Protein AF-A0A9D0H2R5-F1 (afdb_monomer)

Solvent-accessible surface area (backbone atoms only — not comparable to full-atom values): 5279 Å² total; per-residue (Å²): 130,85,78,79,79,92,67,84,63,46,72,36,78,60,63,74,70,50,69,81,77,43,58,73,93,34,52,42,71,37,78,84,42,73,41,47,55,50,51,54,50,53,51,54,50,53,53,50,50,54,51,49,52,5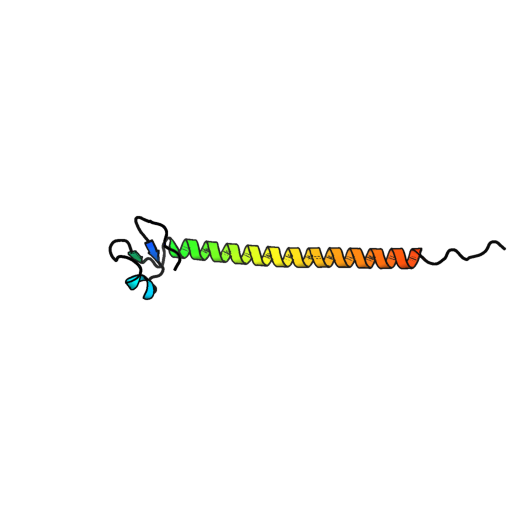4,50,51,54,50,51,53,50,50,51,49,51,50,50,52,51,50,50,50,52,50,59,64,70,64,55,79,90,76,77,73,96,124

Secondary structure (DSSP, 8-state):
-PPPPP-S-EEE---TTHHHHS-TTTEEE-SSSHHHHHHHHHHHHHHHHHHHHHHHHHHHHHHHHHHHHHHHHHHHHTS-------

Sequence (86 aa):
MAKLPLAKEYHTDGYHVYKYWLNRKQHRISKFGKTNRNEGLHSKLRDRLKRLQRKTKGYSKNINALRYALAIVFSLTNIPTDFGYL

Radius of gyration: 29.43 Å; Cα contacts (8 Å, |Δi|>4): 32; chains: 1; bounding box: 69×29×75 Å

pLDDT: mean 79.46, std 12.82, range [40.16, 96.94]

Mean predicted aligned error: 12.98 Å

Structure (mmCIF, N/CA/C/O backbone):
data_AF-A0A9D0H2R5-F1
#
_entry.id   AF-A0A9D0H2R5-F1
#
loop_
_atom_site.group_PDB
_atom_site.id
_atom_site.type_symbol
_atom_site.label_atom_id
_atom_site.label_alt_id
_atom_site.label_comp_id
_atom_site.label_asym_id
_atom_site.label_entity_id
_atom_site.label_seq_id
_atom_site.pdbx_PDB_ins_code
_atom_site.Cartn_x
_atom_site.Cartn_y
_atom_site.Cartn_z
_atom_site.occupancy
_atom_site.B_iso_or_equiv
_atom_site.auth_seq_id
_atom_site.auth_comp_id
_atom_site.auth_asym_id
_atom_site.auth_atom_id
_atom_site.pdbx_PDB_model_num
ATOM 1 N N . MET A 1 1 ? -11.319 -17.814 9.803 1.00 53.66 1 MET A N 1
ATOM 2 C CA . MET A 1 1 ? -11.003 -16.372 9.919 1.00 53.66 1 MET A CA 1
ATOM 3 C C . MET A 1 1 ? -9.763 -16.213 10.782 1.00 53.66 1 MET A C 1
ATOM 5 O O . MET A 1 1 ? -9.669 -16.903 11.790 1.00 53.66 1 MET A O 1
ATOM 9 N N . ALA A 1 2 ? -8.806 -15.368 10.390 1.00 67.69 2 ALA A N 1
ATOM 10 C CA . ALA A 1 2 ? -7.636 -15.091 11.222 1.00 67.69 2 ALA A CA 1
ATOM 11 C C . ALA A 1 2 ? -8.089 -14.455 12.548 1.00 67.69 2 ALA A C 1
ATOM 13 O O . ALA A 1 2 ? -8.866 -13.499 12.534 1.00 67.69 2 ALA A O 1
ATOM 14 N N . LYS A 1 3 ? -7.652 -15.003 13.690 1.00 74.44 3 LYS A N 1
ATOM 15 C CA . LYS A 1 3 ? -7.943 -14.411 15.003 1.00 74.44 3 LYS A CA 1
ATOM 16 C C . LYS A 1 3 ? -7.181 -13.094 15.134 1.00 74.44 3 LYS A C 1
ATOM 18 O O . LYS A 1 3 ? -5.979 -13.048 14.879 1.00 74.44 3 LYS A O 1
ATOM 23 N N . LEU A 1 4 ? -7.884 -12.038 15.544 1.00 78.38 4 LEU A N 1
ATOM 24 C CA . LEU A 1 4 ? -7.254 -10.767 15.890 1.00 78.38 4 LEU A CA 1
ATOM 25 C C . LEU A 1 4 ? -6.297 -10.977 17.077 1.00 78.38 4 LEU A C 1
ATOM 27 O O . LEU A 1 4 ? -6.652 -11.694 18.018 1.00 78.38 4 LEU A O 1
ATOM 31 N N . PRO A 1 5 ? -5.101 -10.364 17.058 1.00 83.50 5 PRO A N 1
ATOM 32 C CA . PRO A 1 5 ? -4.177 -10.436 18.183 1.00 83.50 5 PRO A CA 1
ATOM 33 C C . PRO A 1 5 ? -4.817 -9.795 19.414 1.00 83.50 5 PRO A C 1
ATOM 35 O O . PRO A 1 5 ? -5.494 -8.771 19.294 1.00 83.50 5 PRO A O 1
ATOM 38 N N . LEU A 1 6 ? -4.610 -10.393 20.590 1.00 85.06 6 LEU A N 1
ATOM 39 C CA . LEU A 1 6 ? -5.175 -9.895 21.843 1.00 85.06 6 LEU A CA 1
ATOM 40 C C . LEU A 1 6 ? -4.580 -8.516 22.165 1.00 85.06 6 LEU A C 1
ATOM 42 O O . LEU A 1 6 ? -3.362 -8.372 22.261 1.00 85.06 6 LEU A O 1
ATOM 46 N N . ALA A 1 7 ? -5.430 -7.506 22.335 1.00 84.81 7 ALA A N 1
ATOM 47 C CA . ALA A 1 7 ? -5.002 -6.153 22.669 1.00 84.81 7 ALA A CA 1
ATOM 48 C C . ALA A 1 7 ? -5.941 -5.512 23.696 1.00 84.81 7 ALA A C 1
ATOM 50 O O . ALA A 1 7 ? -7.132 -5.818 23.756 1.00 84.81 7 ALA A O 1
ATOM 51 N N . LYS A 1 8 ? -5.399 -4.584 24.496 1.00 86.25 8 LYS A N 1
ATOM 52 C CA . LYS A 1 8 ? -6.187 -3.798 25.458 1.00 86.25 8 LYS A CA 1
ATOM 53 C C . LYS A 1 8 ? -7.172 -2.865 24.747 1.00 86.25 8 LYS A C 1
ATOM 55 O O . LYS A 1 8 ? -8.305 -2.722 25.195 1.00 86.25 8 LYS A O 1
ATOM 60 N N . GLU A 1 9 ? -6.741 -2.258 23.641 1.00 88.81 9 GLU A N 1
ATOM 61 C CA . GLU A 1 9 ? -7.544 -1.340 22.834 1.00 88.81 9 GLU A CA 1
ATOM 62 C C . GLU A 1 9 ? -7.279 -1.548 21.340 1.00 88.81 9 GLU A C 1
ATOM 64 O O . GLU A 1 9 ? -6.135 -1.732 20.916 1.00 88.81 9 GLU A O 1
ATOM 69 N N . TYR A 1 10 ? -8.338 -1.450 20.541 1.00 86.50 10 TYR A N 1
ATOM 70 C CA . TYR A 1 10 ? -8.289 -1.483 19.085 1.00 86.50 10 TYR A CA 1
ATOM 71 C C . TYR A 1 10 ? -8.663 -0.112 18.535 1.00 86.50 10 TYR A C 1
ATOM 73 O O . TYR A 1 10 ? -9.765 0.383 18.780 1.00 86.50 10 TYR A O 1
ATOM 81 N N . HIS A 1 11 ? -7.751 0.489 17.772 1.00 85.69 11 HIS A N 1
ATOM 82 C CA . HIS A 1 11 ? -7.991 1.761 17.101 1.00 85.69 11 HIS A CA 1
ATOM 83 C C . HIS A 1 11 ? -8.383 1.529 15.644 1.00 85.69 11 HIS A C 1
ATOM 85 O O . HIS A 1 11 ? -7.648 0.864 14.917 1.00 85.69 11 HIS A O 1
ATOM 91 N N . THR A 1 12 ? -9.515 2.088 15.216 1.00 85.69 12 THR A N 1
ATOM 92 C CA . THR A 1 12 ? -10.001 1.955 13.833 1.00 85.69 12 THR A CA 1
ATOM 93 C C . THR A 1 12 ? -10.411 3.307 13.254 1.00 85.69 12 THR A C 1
ATOM 95 O O . THR A 1 12 ? -10.647 4.267 13.992 1.00 85.69 12 THR A O 1
ATOM 98 N N . ASP A 1 13 ? -10.586 3.350 11.938 1.00 83.50 13 ASP A N 1
ATOM 99 C CA . ASP A 1 13 ? -11.161 4.468 11.173 1.00 83.50 1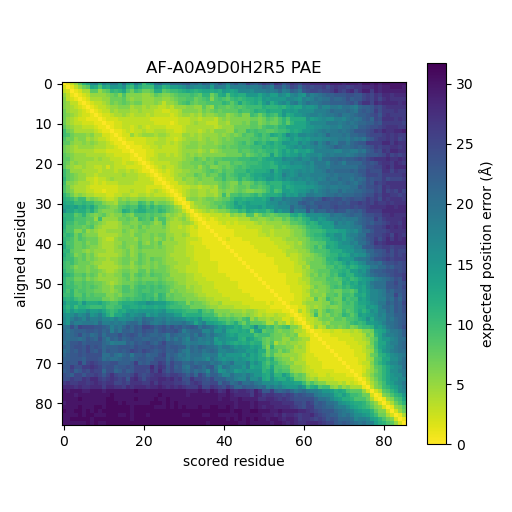3 ASP A CA 1
ATOM 100 C C . ASP A 1 13 ? -12.661 4.709 11.448 1.00 83.50 13 ASP A C 1
ATOM 102 O O . ASP A 1 13 ? -13.178 5.789 11.175 1.00 83.50 13 ASP A O 1
ATOM 106 N N . GLY A 1 14 ? -13.352 3.726 12.035 1.00 82.62 14 GLY A N 1
ATOM 107 C CA . GLY A 1 14 ? -14.775 3.806 12.367 1.00 82.62 14 GLY A CA 1
ATOM 108 C C . GLY A 1 14 ? -15.690 3.108 11.365 1.00 82.62 14 GLY A C 1
ATOM 109 O O . GLY A 1 14 ? -16.904 3.310 11.423 1.00 82.62 14 GLY A O 1
ATOM 110 N N . TYR A 1 15 ? -15.145 2.271 10.476 1.00 84.38 15 TYR A N 1
ATOM 111 C CA . TYR A 1 15 ? -15.951 1.471 9.561 1.00 84.38 15 TYR A CA 1
ATOM 112 C C . TYR A 1 15 ? -16.977 0.606 10.314 1.00 84.38 15 TYR A C 1
ATOM 114 O O . TYR A 1 15 ? -16.679 -0.025 11.331 1.00 84.38 15 TYR A O 1
ATOM 122 N N . HIS A 1 16 ? -18.215 0.593 9.817 1.00 84.25 16 HIS A N 1
ATOM 123 C CA . HIS A 1 16 ? -19.372 0.048 10.533 1.00 84.25 16 HIS A CA 1
ATOM 124 C C . HIS A 1 16 ? -19.239 -1.443 10.880 1.00 84.25 16 HIS A C 1
ATOM 126 O O . HIS A 1 16 ? -19.746 -1.862 11.918 1.00 84.25 16 HIS A O 1
ATOM 132 N N . VAL A 1 17 ? -18.510 -2.220 10.071 1.00 85.38 17 VAL A N 1
ATOM 133 C CA . VAL A 1 17 ? -18.280 -3.658 10.293 1.00 85.38 17 VAL A CA 1
ATOM 134 C C . VAL A 1 17 ? -17.564 -3.927 11.621 1.00 85.38 17 VAL A C 1
ATOM 136 O O . VAL A 1 17 ? -17.895 -4.885 12.318 1.00 85.38 17 VAL A O 1
ATOM 139 N N . TYR A 1 18 ? -16.655 -3.042 12.044 1.00 84.25 18 TYR A N 1
ATOM 140 C CA . TYR A 1 18 ? -15.907 -3.221 13.291 1.00 84.25 18 TYR A CA 1
ATOM 141 C C . TYR A 1 18 ? -16.794 -3.211 14.539 1.00 84.25 18 TYR A C 1
ATOM 143 O O . TYR A 1 18 ? -16.419 -3.813 15.541 1.00 84.25 18 TYR A O 1
ATOM 151 N N . LYS A 1 19 ? -17.990 -2.608 14.475 1.00 83.12 19 LYS A N 1
ATOM 152 C CA . LYS A 1 19 ? -18.956 -2.615 15.587 1.00 83.12 19 LYS A CA 1
ATOM 153 C C . LYS A 1 19 ? -19.456 -4.020 15.927 1.00 83.12 19 LYS A C 1
ATOM 155 O O . LYS A 1 19 ? -19.836 -4.254 17.068 1.00 83.12 19 LYS A O 1
ATOM 160 N N . TYR A 1 20 ? -19.466 -4.927 14.950 1.00 85.00 20 TYR A N 1
ATOM 161 C CA . TYR A 1 20 ? -19.904 -6.311 15.136 1.00 85.00 20 TYR A CA 1
ATOM 162 C C . TYR A 1 20 ? -18.754 -7.238 15.541 1.00 85.00 20 TYR A C 1
ATOM 164 O O . TYR A 1 20 ? -18.994 -8.306 16.093 1.00 85.00 20 TYR A O 1
ATOM 172 N N . TRP A 1 21 ? -17.507 -6.850 15.257 1.00 83.94 21 TRP A N 1
ATOM 173 C CA . TRP A 1 21 ? -16.323 -7.685 15.488 1.00 83.94 21 TRP A CA 1
ATOM 174 C C . TRP A 1 21 ? -15.554 -7.320 16.759 1.00 83.94 21 TRP A C 1
ATOM 176 O O . TRP A 1 21 ? -14.865 -8.169 17.319 1.00 83.94 21 TRP A O 1
ATOM 186 N N . LEU A 1 22 ? -15.645 -6.068 17.211 1.00 85.12 22 LEU A N 1
ATOM 187 C CA . LEU A 1 22 ? -14.917 -5.564 18.371 1.00 85.12 22 LEU A CA 1
ATOM 188 C C . LEU A 1 22 ? -15.876 -5.231 19.511 1.00 85.12 22 LEU A C 1
ATOM 190 O O . LEU A 1 22 ? -16.921 -4.610 19.317 1.00 85.12 22 LEU A O 1
ATOM 194 N N . ASN A 1 23 ? -15.482 -5.582 20.734 1.00 85.25 23 ASN A N 1
ATOM 195 C CA . ASN A 1 23 ? -16.210 -5.160 21.921 1.00 85.25 23 ASN A CA 1
ATOM 196 C C . ASN A 1 23 ? -16.150 -3.628 22.049 1.00 85.25 23 ASN A C 1
ATOM 198 O O . ASN A 1 23 ? -15.064 -3.043 22.060 1.00 85.25 23 ASN A O 1
ATOM 202 N N . ARG A 1 24 ? -17.310 -2.981 22.226 1.00 82.31 24 ARG A N 1
ATOM 203 C CA . ARG A 1 24 ? -17.442 -1.525 22.424 1.00 82.31 24 ARG A CA 1
ATOM 204 C C . ARG A 1 24 ? -16.491 -0.961 23.482 1.00 82.31 24 ARG A C 1
ATOM 206 O O . ARG A 1 24 ? -16.011 0.153 23.317 1.00 82.31 24 ARG A O 1
ATOM 213 N N . LYS A 1 25 ? -16.201 -1.714 24.550 1.00 84.25 25 LYS A N 1
ATOM 214 C CA . LYS A 1 25 ? -15.294 -1.264 25.624 1.00 84.25 25 LYS A CA 1
ATOM 215 C C . LYS A 1 25 ? -13.830 -1.156 25.179 1.00 84.25 25 LYS A C 1
ATOM 217 O O . LYS A 1 25 ? -13.086 -0.361 25.742 1.00 84.25 25 LYS A O 1
ATOM 222 N N . GLN A 1 26 ? -13.424 -1.948 24.187 1.00 86.38 26 GLN A N 1
ATOM 223 C CA . GLN A 1 26 ? -12.054 -2.001 23.666 1.00 86.38 26 GLN A CA 1
ATOM 224 C C . GLN A 1 26 ? -11.898 -1.214 22.358 1.00 86.38 26 GLN A C 1
ATOM 226 O O . GLN A 1 26 ? -10.780 -0.974 21.908 1.00 86.38 26 GLN A O 1
ATOM 231 N N . HIS A 1 27 ? -13.006 -0.822 21.726 1.00 88.56 27 HIS A N 1
ATOM 232 C CA . HIS A 1 27 ?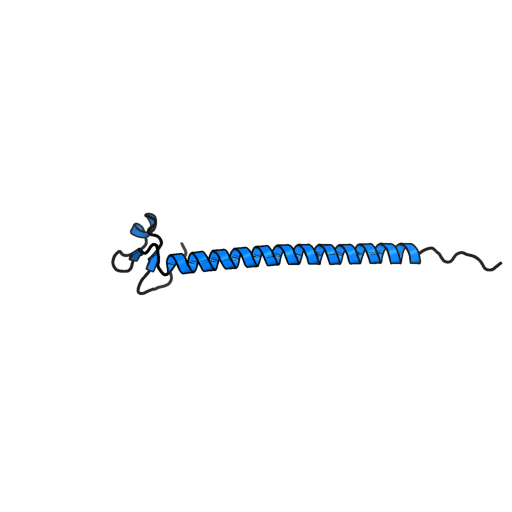 -13.013 -0.163 20.427 1.00 88.56 27 HIS A CA 1
ATOM 233 C C . HIS A 1 27 ? -12.877 1.356 20.566 1.00 88.56 27 HIS A C 1
ATOM 235 O O . HIS A 1 27 ? -13.735 2.033 21.131 1.00 88.56 27 HIS A O 1
ATOM 241 N N . ARG A 1 28 ? -11.791 1.908 20.023 1.00 87.25 28 ARG A N 1
ATOM 242 C CA . ARG A 1 28 ? -11.508 3.345 19.993 1.00 87.25 28 ARG A CA 1
ATOM 243 C C . ARG A 1 28 ? -11.541 3.844 18.554 1.00 87.25 28 ARG A C 1
ATOM 245 O O . ARG A 1 28 ? -10.661 3.538 17.754 1.00 87.25 28 ARG A O 1
ATOM 252 N N . ILE A 1 29 ? -12.540 4.651 18.223 1.00 84.38 29 ILE A N 1
ATOM 253 C CA . ILE A 1 29 ? -12.638 5.276 16.902 1.00 84.38 29 ILE A CA 1
ATOM 254 C C . ILE A 1 29 ? -11.888 6.605 16.948 1.00 84.38 29 ILE A C 1
ATOM 256 O O . ILE A 1 29 ? -12.166 7.449 17.797 1.00 84.38 29 ILE A O 1
ATOM 260 N N . SER A 1 30 ? -10.919 6.794 16.056 1.00 78.38 30 SER A N 1
ATOM 261 C CA . SER A 1 30 ? -10.204 8.065 15.940 1.00 78.38 30 SER A CA 1
ATOM 262 C C . SER A 1 30 ? -9.789 8.312 14.499 1.00 78.38 30 SER A C 1
ATOM 264 O O . SER A 1 30 ? -9.032 7.534 13.921 1.00 78.38 30 SER A O 1
ATOM 266 N N . LYS A 1 31 ? -10.258 9.433 13.947 1.00 66.69 31 LYS A N 1
ATOM 267 C CA . LYS A 1 31 ? -9.970 9.854 12.571 1.00 66.69 31 LYS A CA 1
ATOM 268 C C . LYS A 1 31 ? -8.560 10.436 12.405 1.00 66.69 31 LYS A C 1
ATOM 270 O O . LYS A 1 31 ? -7.979 10.342 11.334 1.00 66.69 31 LYS A O 1
ATOM 275 N N . PHE A 1 32 ? -7.986 10.998 13.470 1.00 66.75 32 PHE A N 1
ATOM 276 C CA . PHE A 1 32 ? -6.727 11.757 13.416 1.00 66.75 32 PHE A CA 1
ATOM 277 C C . PHE A 1 32 ? -5.596 11.156 14.270 1.00 66.75 32 PHE A C 1
ATOM 279 O O . PHE A 1 32 ? -4.573 11.794 14.490 1.00 66.75 32 PHE A O 1
ATOM 286 N N . GLY A 1 33 ? -5.766 9.921 14.751 1.00 71.94 33 GLY A N 1
ATOM 287 C CA . GLY A 1 33 ? -4.827 9.261 15.660 1.00 71.94 33 GLY A CA 1
ATOM 288 C C . GLY A 1 33 ? -3.951 8.188 15.005 1.00 71.94 33 GLY A C 1
ATOM 289 O O . GLY A 1 33 ? -3.449 8.324 13.889 1.00 71.94 33 GLY A O 1
ATOM 290 N N . LYS A 1 34 ? -3.766 7.079 15.731 1.00 76.81 34 LYS A N 1
ATOM 291 C CA . LYS A 1 34 ? -2.892 5.954 15.348 1.00 76.81 34 LYS A CA 1
ATOM 292 C C . LYS A 1 34 ? -3.232 5.360 13.971 1.00 76.81 34 LYS A C 1
ATOM 294 O O . LYS A 1 34 ? -2.318 4.967 13.252 1.00 76.81 34 LYS A O 1
ATOM 299 N N . THR A 1 35 ? -4.510 5.351 13.589 1.00 80.12 35 THR A N 1
ATOM 300 C CA . THR A 1 35 ? -4.981 4.856 12.286 1.00 80.12 35 THR A CA 1
ATOM 301 C C . THR A 1 35 ? -4.374 5.653 11.127 1.00 80.12 35 THR A C 1
ATOM 303 O O . THR A 1 35 ? -3.734 5.070 10.258 1.00 80.12 35 THR A O 1
ATOM 306 N N . ASN A 1 36 ? -4.433 6.988 11.186 1.00 81.12 36 ASN A N 1
ATOM 307 C CA . ASN A 1 36 ? -3.876 7.871 10.156 1.00 81.12 36 ASN A CA 1
ATOM 308 C C . ASN A 1 36 ? -2.345 7.733 10.037 1.00 81.12 36 ASN A C 1
ATOM 310 O O . ASN A 1 36 ? -1.778 7.719 8.944 1.00 81.12 36 ASN A O 1
ATOM 314 N N . ARG A 1 37 ? -1.643 7.559 11.168 1.00 84.69 37 ARG A N 1
ATOM 315 C CA . ARG A 1 37 ? -0.195 7.290 11.150 1.00 84.69 37 ARG A CA 1
ATOM 316 C C . ARG A 1 37 ? 0.123 5.983 10.419 1.00 84.69 37 ARG A C 1
ATOM 318 O O . ARG A 1 37 ? 1.060 5.956 9.619 1.00 84.69 37 ARG A O 1
ATOM 325 N N . ASN A 1 38 ? -0.642 4.923 10.674 1.00 86.69 38 ASN A N 1
ATOM 326 C CA . ASN A 1 38 ? -0.467 3.639 9.996 1.00 86.69 38 ASN A CA 1
ATOM 327 C C . ASN A 1 38 ? -0.764 3.747 8.496 1.00 86.69 38 ASN A C 1
ATOM 329 O O . ASN A 1 38 ? 0.024 3.261 7.688 1.00 86.69 38 ASN A O 1
ATOM 333 N N . GLU A 1 39 ? -1.833 4.443 8.108 1.00 86.81 39 GLU A N 1
ATOM 334 C CA . GLU A 1 39 ? -2.156 4.717 6.702 1.00 86.81 39 GLU A CA 1
ATOM 335 C C . GLU A 1 39 ? -1.018 5.459 5.991 1.00 86.81 39 GLU A C 1
ATOM 337 O O . GLU A 1 39 ? -0.566 5.040 4.921 1.00 86.81 39 GLU A O 1
ATOM 342 N N . GLY A 1 40 ? -0.473 6.502 6.625 1.00 89.38 40 GLY A N 1
ATOM 343 C CA . GLY A 1 40 ? 0.679 7.236 6.109 1.00 89.38 40 GLY A CA 1
ATOM 344 C C . GLY A 1 40 ? 1.923 6.356 5.945 1.00 89.38 40 GLY A C 1
ATOM 345 O O . GLY A 1 40 ? 2.624 6.447 4.932 1.00 89.38 40 GLY A O 1
ATOM 346 N N . LEU A 1 41 ? 2.199 5.464 6.902 1.00 92.62 41 LEU A N 1
ATOM 347 C CA . LEU A 1 41 ? 3.302 4.500 6.806 1.00 92.62 41 LEU A CA 1
ATOM 348 C C . LEU A 1 41 ? 3.084 3.494 5.669 1.00 92.62 41 LEU A C 1
ATOM 350 O O . LEU A 1 41 ? 4.005 3.258 4.884 1.00 92.62 41 LEU A O 1
ATOM 354 N N . HIS A 1 42 ? 1.875 2.951 5.528 1.00 93.00 42 HIS A N 1
ATOM 355 C CA . HIS A 1 42 ? 1.529 2.048 4.431 1.00 93.00 42 HIS A C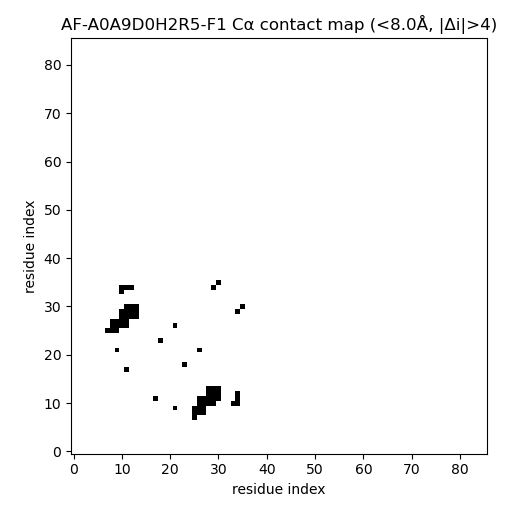A 1
ATOM 356 C C . HIS A 1 42 ? 1.640 2.731 3.067 1.00 93.00 42 HIS A C 1
ATOM 358 O O . HIS A 1 42 ? 2.141 2.123 2.119 1.00 93.00 42 HIS A O 1
ATOM 364 N N . SER A 1 43 ? 1.232 3.998 2.954 1.00 93.94 43 SER A N 1
ATOM 365 C CA . SER A 1 43 ? 1.411 4.779 1.726 1.00 93.94 43 SER A CA 1
ATOM 366 C C . SER A 1 43 ? 2.893 4.917 1.371 1.00 93.94 43 SER A C 1
ATOM 368 O O . SER A 1 43 ? 3.304 4.546 0.271 1.00 93.94 43 SER A O 1
ATOM 370 N N . LYS A 1 44 ? 3.728 5.332 2.334 1.00 95.56 44 LYS A N 1
ATOM 371 C CA . LYS A 1 44 ? 5.184 5.450 2.142 1.00 95.56 44 LYS A CA 1
ATOM 372 C C . LYS A 1 44 ? 5.827 4.123 1.736 1.00 95.56 44 LYS A C 1
ATOM 374 O O . LYS A 1 44 ? 6.690 4.104 0.857 1.00 95.56 44 LYS A O 1
ATOM 379 N N . LEU A 1 45 ? 5.429 3.012 2.359 1.00 96.69 45 LEU A N 1
ATOM 380 C CA . LEU A 1 45 ? 5.955 1.686 2.032 1.00 96.69 45 LEU A CA 1
ATOM 381 C C . LEU A 1 45 ? 5.601 1.284 0.595 1.00 96.69 45 LEU A C 1
ATOM 383 O O . LEU A 1 45 ? 6.466 0.818 -0.146 1.00 96.69 45 LEU A O 1
ATOM 387 N N . ARG A 1 46 ? 4.358 1.532 0.173 1.00 95.94 46 ARG A N 1
ATOM 388 C CA . ARG A 1 46 ? 3.890 1.264 -1.194 1.00 95.94 46 ARG A CA 1
ATOM 389 C C . ARG A 1 46 ? 4.698 2.039 -2.231 1.00 95.94 46 ARG A C 1
ATOM 391 O O . ARG A 1 46 ? 5.104 1.472 -3.244 1.00 95.94 46 ARG A O 1
ATOM 398 N N . ASP A 1 47 ? 4.987 3.307 -1.961 1.00 96.00 47 ASP A N 1
ATOM 399 C CA . ASP A 1 47 ? 5.800 4.133 -2.855 1.00 96.00 47 ASP A CA 1
ATOM 400 C C . ASP A 1 47 ? 7.249 3.653 -2.931 1.00 96.00 47 ASP A C 1
ATOM 402 O O . ASP A 1 47 ? 7.839 3.621 -4.017 1.00 96.00 47 ASP A O 1
ATOM 406 N N . ARG A 1 48 ? 7.825 3.229 -1.799 1.00 95.31 48 ARG A N 1
ATOM 407 C CA . ARG A 1 48 ? 9.162 2.619 -1.761 1.00 95.31 48 ARG A CA 1
ATOM 408 C C . ARG A 1 48 ? 9.213 1.326 -2.573 1.00 95.31 48 ARG A C 1
ATOM 410 O O . ARG A 1 48 ? 10.129 1.172 -3.376 1.00 95.31 48 ARG A O 1
ATOM 417 N N . LEU A 1 49 ? 8.214 0.452 -2.441 1.00 96.94 49 LEU A N 1
ATOM 418 C CA . LEU A 1 49 ? 8.115 -0.783 -3.227 1.00 96.94 49 LEU A CA 1
ATOM 419 C C . LEU A 1 49 ? 8.000 -0.496 -4.729 1.00 96.94 49 LEU A C 1
ATOM 421 O O . LEU A 1 49 ? 8.739 -1.077 -5.521 1.00 96.94 49 LEU A O 1
ATOM 425 N N . LYS A 1 50 ? 7.162 0.467 -5.134 1.00 95.12 50 LYS A N 1
ATOM 426 C CA . LYS A 1 50 ? 7.071 0.897 -6.542 1.00 95.12 50 LYS A CA 1
ATOM 427 C C . LYS A 1 50 ? 8.404 1.436 -7.070 1.00 95.12 50 LYS A C 1
ATOM 429 O O . LYS A 1 50 ? 8.777 1.159 -8.210 1.00 95.12 50 LYS A O 1
ATOM 434 N N . ARG A 1 51 ? 9.144 2.211 -6.266 1.00 92.44 51 ARG A N 1
ATOM 435 C CA . ARG A 1 51 ? 10.489 2.693 -6.634 1.00 92.44 51 ARG A CA 1
ATOM 436 C C . ARG A 1 51 ? 11.473 1.538 -6.794 1.00 92.44 51 ARG A C 1
ATOM 438 O O . ARG A 1 51 ? 12.217 1.539 -7.772 1.00 92.44 51 ARG A O 1
ATOM 445 N N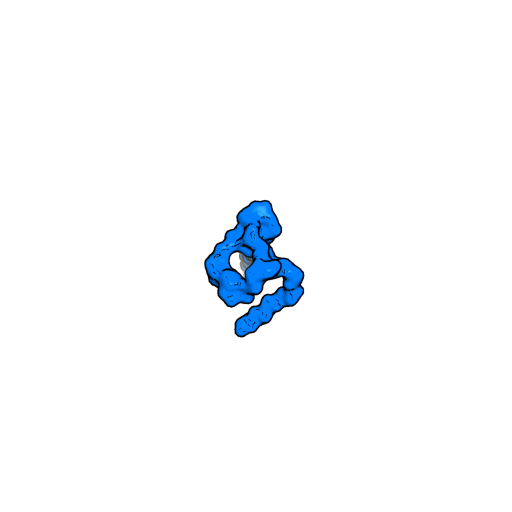 . LEU A 1 52 ? 11.459 0.569 -5.879 1.00 93.44 52 LEU A N 1
ATOM 446 C CA . LEU A 1 52 ? 12.294 -0.626 -5.967 1.00 93.44 52 LEU A CA 1
ATO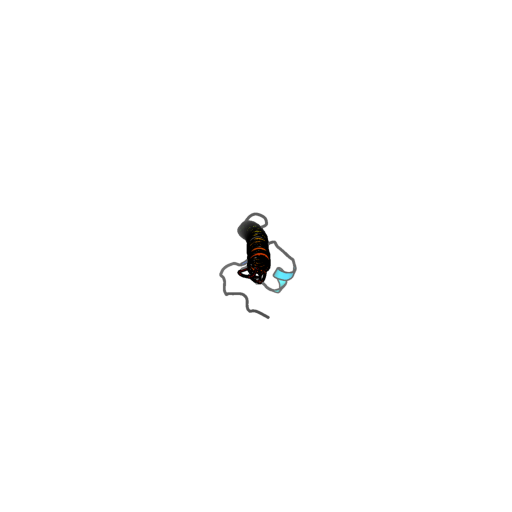M 447 C C . LEU A 1 52 ? 11.992 -1.400 -7.254 1.00 93.44 52 LEU A C 1
ATOM 449 O O . LEU A 1 52 ? 12.902 -1.639 -8.035 1.00 93.44 52 LEU A O 1
ATOM 453 N N . GLN A 1 53 ? 10.716 -1.664 -7.542 1.00 90.94 53 GLN A N 1
ATOM 454 C CA . GLN A 1 53 ? 10.285 -2.336 -8.769 1.00 90.94 53 GLN A CA 1
ATOM 455 C C . GLN A 1 53 ? 10.785 -1.619 -10.034 1.00 90.94 53 GLN A C 1
ATOM 457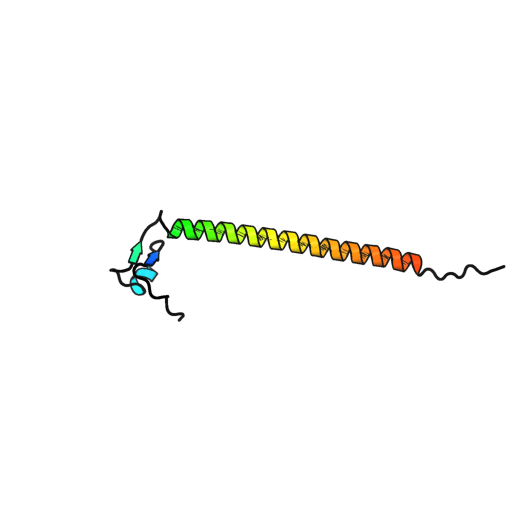 O O . GLN A 1 53 ? 11.299 -2.260 -10.952 1.00 90.94 53 GLN A O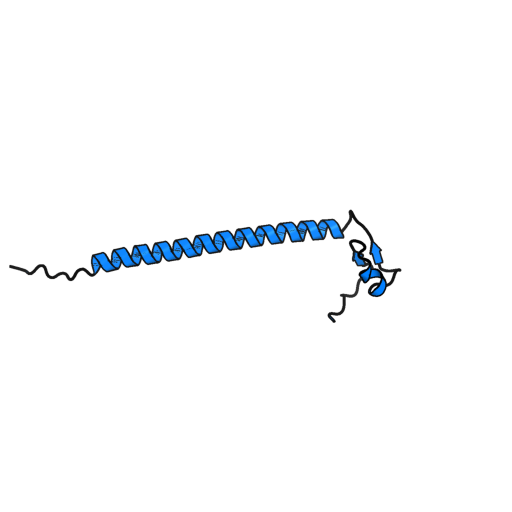 1
ATOM 462 N N . ARG A 1 54 ? 10.678 -0.281 -10.089 1.00 89.12 54 ARG A N 1
ATOM 463 C CA . ARG A 1 54 ? 11.208 0.509 -11.214 1.00 89.12 54 ARG A CA 1
ATOM 464 C C . ARG A 1 54 ? 12.724 0.376 -11.348 1.00 89.12 54 ARG A C 1
ATOM 466 O O . ARG A 1 54 ? 13.202 0.191 -12.464 1.00 89.12 54 ARG A O 1
ATOM 473 N N . LYS A 1 55 ? 13.467 0.430 -10.236 1.00 85.31 55 LYS A N 1
ATOM 474 C CA . LYS A 1 55 ? 14.923 0.220 -10.237 1.00 85.31 55 LYS A CA 1
ATOM 475 C C . LYS A 1 55 ? 15.277 -1.182 -10.725 1.00 85.31 55 LYS A C 1
ATOM 477 O O . LYS A 1 55 ? 16.095 -1.296 -11.625 1.00 85.31 55 LYS A O 1
ATOM 482 N N . THR A 1 56 ? 14.621 -2.225 -10.219 1.00 84.44 56 THR A N 1
ATOM 483 C CA . THR A 1 56 ? 14.834 -3.614 -10.658 1.00 84.44 56 THR A CA 1
ATOM 484 C C . THR A 1 56 ? 14.565 -3.783 -12.153 1.00 84.44 56 THR A C 1
ATOM 486 O O . THR A 1 56 ? 15.368 -4.396 -12.849 1.00 84.44 56 THR A O 1
ATOM 489 N N . LYS A 1 57 ? 13.492 -3.179 -12.686 1.00 77.19 57 LYS A N 1
ATOM 490 C CA . LYS A 1 57 ? 13.225 -3.168 -14.134 1.00 77.19 57 LYS A CA 1
ATOM 491 C C . LYS A 1 57 ? 14.335 -2.451 -14.911 1.00 77.19 57 LYS A C 1
ATOM 493 O O . LYS A 1 57 ? 14.730 -2.928 -15.967 1.00 77.19 57 LYS A O 1
ATOM 498 N N . GLY A 1 58 ? 14.843 -1.331 -14.393 1.00 77.19 58 GLY A N 1
ATOM 499 C CA . GLY A 1 58 ? 15.993 -0.622 -14.963 1.00 77.19 58 GLY A CA 1
ATOM 500 C C . GLY A 1 58 ? 17.264 -1.477 -14.984 1.00 77.19 58 GLY A C 1
ATOM 501 O O . GLY A 1 58 ? 17.880 -1.623 -16.032 1.00 77.19 58 GLY A O 1
ATOM 502 N N . TYR A 1 59 ? 17.605 -2.125 -13.868 1.00 74.50 59 TYR A N 1
ATOM 503 C CA . TYR A 1 59 ? 18.747 -3.041 -13.792 1.00 74.50 59 TYR A CA 1
ATOM 504 C C . TYR A 1 59 ? 18.600 -4.242 -14.731 1.00 74.50 59 TYR A C 1
ATOM 506 O O . TYR A 1 59 ? 19.542 -4.579 -15.438 1.00 74.50 59 TYR A O 1
ATOM 514 N N . SER A 1 60 ? 17.416 -4.857 -14.798 1.00 72.75 60 SER A N 1
ATOM 515 C CA . SER A 1 60 ? 17.140 -5.957 -15.731 1.00 72.75 60 SER A CA 1
ATOM 516 C C . SER A 1 60 ? 17.312 -5.523 -17.191 1.00 72.75 60 SER A C 1
ATOM 518 O O . SER A 1 60 ? 17.918 -6.250 -17.977 1.00 72.75 60 SER A O 1
ATOM 520 N N . LYS A 1 61 ? 16.866 -4.309 -17.547 1.00 73.81 61 LYS A N 1
ATOM 521 C CA . LYS A 1 61 ? 17.126 -3.724 -18.870 1.00 73.81 61 LYS A CA 1
ATOM 522 C C . LYS A 1 61 ? 18.620 -3.530 -19.132 1.00 73.81 61 LYS A C 1
ATOM 524 O O . LYS A 1 61 ? 19.061 -3.854 -20.227 1.00 73.81 61 LYS A O 1
ATOM 529 N N . ASN A 1 62 ? 19.394 -3.072 -18.146 1.00 78.44 62 ASN A N 1
ATOM 530 C CA . ASN A 1 62 ? 20.844 -2.903 -18.288 1.00 78.44 62 ASN A CA 1
ATOM 531 C C . ASN A 1 62 ? 21.576 -4.241 -18.457 1.00 78.44 62 ASN A C 1
ATOM 533 O O . ASN A 1 62 ? 22.488 -4.327 -19.268 1.00 78.44 62 ASN A O 1
ATOM 537 N N . ILE A 1 63 ? 21.162 -5.297 -17.749 1.00 79.31 63 ILE A N 1
ATOM 538 C CA . ILE A 1 63 ? 21.724 -6.646 -17.933 1.00 79.31 63 ILE A CA 1
ATOM 539 C C . ILE A 1 63 ? 21.420 -7.167 -19.337 1.00 79.31 63 ILE A C 1
ATOM 541 O O . ILE A 1 63 ? 22.297 -7.733 -19.981 1.00 79.31 63 ILE A O 1
ATOM 545 N N . ASN A 1 64 ? 20.200 -6.960 -19.834 1.00 80.50 64 ASN A N 1
ATOM 546 C CA . ASN A 1 64 ? 19.857 -7.342 -21.201 1.00 80.50 64 ASN A CA 1
ATOM 547 C C . ASN A 1 64 ? 20.648 -6.519 -22.224 1.00 80.50 64 ASN A C 1
ATOM 549 O O . ASN A 1 64 ? 21.170 -7.093 -23.169 1.00 80.50 64 ASN A O 1
ATOM 553 N N . ALA A 1 65 ? 20.813 -5.212 -22.009 1.00 76.81 65 ALA A N 1
ATOM 554 C CA . ALA A 1 65 ? 21.655 -4.368 -22.855 1.00 76.81 65 ALA A CA 1
ATOM 555 C C . ALA A 1 65 ? 23.118 -4.842 -22.862 1.00 76.81 65 ALA A C 1
ATOM 557 O O . ALA A 1 65 ? 23.708 -4.953 -23.930 1.00 76.81 65 ALA A O 1
ATOM 558 N N . LEU A 1 66 ? 23.677 -5.205 -21.703 1.00 77.25 66 LEU A N 1
ATOM 559 C CA . L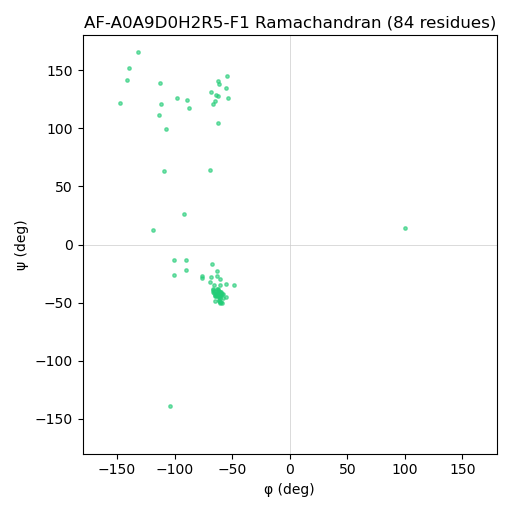EU A 1 66 ? 25.015 -5.790 -21.600 1.00 77.25 66 LEU A CA 1
ATOM 560 C C . LEU A 1 66 ? 25.103 -7.145 -22.317 1.00 77.25 66 LEU A C 1
ATOM 562 O O . LEU A 1 66 ? 26.063 -7.391 -23.036 1.00 77.25 66 LEU A O 1
ATOM 566 N N . ARG A 1 67 ? 24.092 -8.010 -22.172 1.00 83.56 67 ARG A N 1
ATOM 567 C CA . ARG A 1 67 ? 24.008 -9.291 -22.893 1.00 83.56 67 ARG A CA 1
ATOM 568 C C . ARG A 1 67 ? 23.966 -9.092 -24.404 1.00 83.56 67 ARG A C 1
ATOM 570 O O . ARG A 1 67 ? 24.676 -9.794 -25.112 1.00 83.56 67 ARG A O 1
ATOM 577 N N . TYR A 1 68 ? 23.174 -8.138 -24.893 1.00 80.94 68 TYR A N 1
ATOM 578 C CA . TYR A 1 68 ? 23.115 -7.815 -26.318 1.00 80.94 68 TYR A CA 1
ATOM 579 C C . TYR A 1 68 ? 24.427 -7.205 -26.817 1.00 80.94 68 TYR A C 1
ATOM 581 O O . TYR A 1 68 ? 24.901 -7.596 -27.876 1.00 80.94 68 TYR A O 1
ATOM 589 N N . ALA A 1 69 ? 25.054 -6.316 -26.042 1.00 77.19 69 ALA A N 1
ATOM 590 C CA . ALA A 1 69 ? 26.366 -5.768 -26.373 1.00 77.19 69 ALA A CA 1
ATOM 591 C C . ALA A 1 69 ? 27.432 -6.873 -26.464 1.00 77.19 69 ALA A C 1
ATOM 593 O O . ALA A 1 69 ? 28.157 -6.936 -27.451 1.00 77.19 69 ALA A O 1
ATOM 594 N N . LEU A 1 70 ? 27.480 -7.793 -25.494 1.00 81.75 70 LEU A N 1
ATOM 595 C CA . LEU A 1 70 ? 28.372 -8.957 -25.534 1.00 81.75 70 LEU A CA 1
ATOM 596 C C . LEU A 1 70 ? 28.067 -9.877 -26.721 1.00 81.75 70 LEU A C 1
ATOM 598 O O . LEU A 1 70 ? 28.995 -10.342 -27.368 1.00 81.75 70 LEU A O 1
ATOM 602 N N . ALA A 1 71 ? 26.793 -10.115 -27.046 1.00 85.25 71 ALA A N 1
ATOM 603 C CA . ALA A 1 71 ? 26.411 -10.908 -28.215 1.00 85.25 71 ALA A CA 1
ATOM 604 C C . ALA A 1 71 ? 26.874 -10.261 -29.532 1.00 85.25 71 ALA A C 1
ATOM 606 O O . ALA A 1 71 ? 27.340 -10.965 -30.425 1.00 85.25 71 ALA A O 1
ATOM 607 N N . ILE A 1 72 ? 26.802 -8.931 -29.647 1.00 81.00 72 ILE A N 1
ATOM 608 C CA . ILE A 1 72 ? 27.347 -8.190 -30.794 1.00 81.00 72 ILE A CA 1
ATOM 609 C C . ILE A 1 72 ? 28.870 -8.338 -30.845 1.00 81.00 72 ILE A C 1
ATOM 611 O O . ILE A 1 72 ? 29.401 -8.701 -31.886 1.00 81.00 72 ILE A O 1
ATOM 615 N N . VAL A 1 73 ? 29.580 -8.134 -29.730 1.00 78.75 73 VAL A N 1
ATOM 616 C CA . VAL A 1 73 ? 31.042 -8.308 -29.699 1.00 78.75 73 VAL A CA 1
ATOM 617 C C . VAL A 1 73 ? 31.423 -9.732 -30.099 1.00 78.75 73 VAL A C 1
ATOM 619 O O . VAL A 1 73 ? 32.221 -9.902 -31.010 1.00 78.75 73 VAL A O 1
ATOM 622 N N . PHE A 1 74 ? 30.810 -10.754 -29.499 1.00 80.56 74 PHE A N 1
ATOM 623 C CA . PHE A 1 74 ? 31.124 -12.141 -29.828 1.00 80.56 74 PHE A CA 1
ATOM 624 C C . PHE A 1 74 ? 30.735 -12.525 -31.256 1.00 80.56 74 PHE A C 1
ATOM 626 O O . PHE A 1 74 ? 31.453 -13.299 -31.875 1.00 80.56 74 PHE A O 1
ATOM 633 N N . SER A 1 75 ? 29.639 -12.005 -31.810 1.00 76.81 75 SER A N 1
ATOM 634 C CA . SER A 1 75 ? 29.289 -12.261 -33.217 1.00 76.81 75 SER A CA 1
ATOM 635 C C . SER A 1 75 ? 30.247 -11.574 -34.193 1.00 76.81 75 SER A C 1
ATOM 637 O O . SER A 1 75 ? 30.546 -12.146 -35.235 1.00 76.81 75 SER A O 1
ATOM 639 N N . LEU A 1 76 ? 30.793 -10.408 -33.834 1.00 68.31 76 LEU A N 1
ATOM 640 C CA . LEU A 1 76 ? 31.830 -9.722 -34.610 1.00 68.31 76 LEU A CA 1
ATOM 641 C C . LEU A 1 76 ? 33.218 -10.365 -34.453 1.00 68.31 76 LEU A C 1
ATOM 643 O O . LEU A 1 76 ? 34.021 -10.294 -35.375 1.00 68.31 76 LEU A O 1
ATOM 647 N N . THR A 1 77 ? 33.516 -11.002 -33.316 1.00 67.56 77 THR A N 1
ATOM 648 C CA . THR A 1 77 ? 34.799 -11.699 -33.097 1.00 67.56 77 THR A CA 1
ATOM 649 C C . THR A 1 77 ? 34.779 -13.169 -33.519 1.00 67.56 77 THR A C 1
ATOM 651 O O . THR A 1 77 ? 35.840 -13.771 -33.607 1.00 67.56 77 THR A O 1
ATOM 654 N N . ASN A 1 78 ? 33.604 -13.757 -33.779 1.00 56.75 78 ASN A N 1
ATOM 655 C CA . ASN A 1 78 ? 33.448 -15.081 -34.403 1.00 56.75 78 ASN A CA 1
ATOM 656 C C . ASN A 1 78 ? 33.328 -14.983 -35.937 1.00 56.75 78 ASN A C 1
ATOM 658 O O . ASN A 1 78 ? 32.736 -15.854 -36.573 1.00 56.75 78 ASN A O 1
ATOM 662 N N . ILE A 1 79 ? 33.881 -13.930 -36.548 1.00 56.12 79 ILE A N 1
ATOM 663 C CA . ILE A 1 79 ? 34.211 -13.987 -37.973 1.00 56.12 79 ILE A CA 1
ATOM 664 C C . ILE A 1 79 ? 35.336 -15.025 -38.088 1.00 56.12 79 ILE A C 1
ATOM 666 O O . ILE A 1 79 ? 36.358 -14.851 -37.418 1.00 56.12 79 ILE A O 1
ATOM 670 N N . PRO A 1 80 ? 35.166 -16.116 -38.858 1.00 50.53 80 PRO A N 1
ATOM 671 C CA . PRO A 1 80 ? 36.239 -17.075 -39.063 1.00 50.53 80 PRO A CA 1
ATOM 672 C C . PRO A 1 80 ? 37.469 -16.322 -39.564 1.00 50.53 80 PRO A C 1
ATOM 674 O O . PRO A 1 80 ? 37.403 -15.560 -40.530 1.00 50.53 80 PRO A O 1
ATOM 677 N N . THR A 1 81 ? 38.588 -16.511 -38.871 1.00 52.31 81 THR A N 1
ATOM 678 C CA . THR A 1 81 ? 39.920 -16.113 -39.322 1.00 52.31 81 THR A CA 1
ATOM 679 C C . THR A 1 81 ? 40.330 -16.999 -40.497 1.00 52.31 81 THR A C 1
ATOM 681 O O . THR A 1 81 ? 41.281 -17.760 -40.396 1.00 52.31 81 THR A O 1
ATOM 684 N N . ASP A 1 82 ? 39.599 -16.897 -41.602 1.00 54.41 82 ASP A N 1
ATOM 685 C CA . ASP A 1 82 ? 39.964 -17.434 -42.907 1.00 54.41 82 ASP A CA 1
ATOM 686 C C . ASP A 1 82 ? 40.297 -16.249 -43.819 1.00 54.41 82 ASP A C 1
ATOM 688 O O . ASP A 1 82 ? 39.630 -15.976 -44.813 1.00 54.41 82 ASP A O 1
ATOM 692 N N . PHE A 1 83 ? 41.346 -15.509 -43.466 1.00 51.09 83 PHE A N 1
ATOM 693 C CA . PHE A 1 83 ? 42.154 -14.850 -44.485 1.00 51.09 83 PHE A CA 1
ATOM 694 C C . PHE A 1 83 ? 43.465 -15.614 -44.538 1.00 51.09 83 PHE A C 1
ATOM 696 O O . PHE A 1 83 ? 44.314 -15.503 -43.655 1.00 51.09 83 PHE A O 1
ATOM 703 N N . GLY A 1 84 ? 43.523 -16.494 -45.535 1.00 40.81 84 GLY A N 1
ATOM 704 C CA . GLY A 1 84 ? 44.616 -17.413 -45.767 1.00 40.81 84 GLY A CA 1
ATOM 705 C C . GLY A 1 84 ? 45.961 -16.708 -45.859 1.00 40.81 84 GLY A C 1
ATOM 706 O O . GLY A 1 84 ? 46.089 -15.610 -46.396 1.00 40.81 84 GLY A O 1
ATOM 707 N N . TYR A 1 85 ? 46.968 -17.409 -45.355 1.00 45.47 85 TYR A N 1
ATOM 708 C CA . TYR A 1 85 ? 48.339 -17.237 -45.790 1.00 45.47 85 TYR A CA 1
ATOM 709 C C . TYR A 1 85 ? 48.426 -17.611 -47.276 1.00 45.47 85 TYR A C 1
ATOM 711 O O . TYR A 1 85 ? 48.397 -18.798 -47.602 1.00 45.47 85 TYR A O 1
ATOM 719 N N . LEU A 1 86 ? 48.517 -16.602 -48.142 1.00 40.16 86 LEU A N 1
ATOM 720 C CA . LEU A 1 86 ? 49.200 -16.622 -49.440 1.00 40.16 86 LEU A CA 1
ATOM 721 C C . LEU A 1 86 ? 49.766 -15.223 -49.703 1.00 40.16 86 LEU A C 1
ATOM 723 O O . LEU A 1 86 ? 48.974 -14.256 -49.657 1.00 40.16 86 LEU A O 1
#

Foldseek 3Di:
DDDDPDDQADEDCPPPVVPVVDDPNRYDYDNPDPHVVVVVVVVVVVVVVVVVVVVVVVVVVVVVVVVVVVVVVVVVVPPPPPPDDD